Protein AF-A0A2S3U832-F1 (afdb_monomer_lite)

pLDDT: mean 76.64, std 7.92, range [56.62, 91.31]

Foldseek 3Di:
DVPDPDPLVVVLCVVQVVQVQQVNRVSVCVSDVLVVDPVNVVCVVVVVVVVVVVVVVCVVVVVADDQPDDDPSSPGPVVSRD

Sequence (82 aa):
MFTAKSKRYKAMRNLGLMPSIFNISEPIMFGLPVVLNPTLMVPFIVTPMVLEFITLLLNEVGVIGMIVAQVPWTTLRSLVAF

Radius of gyration: 15.47 Å; chains: 1; bounding box: 37×23×38 Å

Secondary structure (DSSP, 8-state):
-TT--SHHHHHHHHHHHHHHHTT--HHHHHHTTTTT-HHHHHHHHHHHHHHHHHHHHHHHTTSS----S---TTS-TTTTT-

Organism: NCBI:txid337330

InterPro domains:
  IPR003352 Phosphotransferase system, EIIC [PF02378] (1-48)
  IPR051088 Bacterial PTS System Sugar-Specific EIIC/EIIB [PTHR33989] (1-80)

Structure (mmCIF, N/CA/C/O backbone):
data_AF-A0A2S3U832-F1
#
_entry.id   AF-A0A2S3U832-F1
#
loop_
_atom_site.group_PDB
_atom_site.id
_atom_site.type_symbol
_atom_site.label_atom_id
_atom_site.label_alt_id
_atom_site.label_comp_id
_atom_site.label_asym_id
_atom_site.label_entity_id
_atom_site.label_seq_id
_atom_site.pdbx_PDB_ins_code
_atom_site.Cartn_x
_atom_site.Cartn_y
_atom_site.Cartn_z
_atom_site.occupancy
_atom_site.B_iso_or_equiv
_atom_site.auth_seq_id
_atom_site.auth_comp_id
_atom_site.auth_asym_id
_atom_site.auth_atom_id
_atom_site.pdbx_PDB_model_num
ATOM 1 N N . MET A 1 1 ? -10.688 2.869 3.191 1.00 56.62 1 MET A N 1
ATOM 2 C CA . MET A 1 1 ? -10.254 3.763 4.297 1.00 56.62 1 MET A CA 1
ATOM 3 C C . MET A 1 1 ? -10.764 5.200 4.133 1.00 56.62 1 MET A C 1
ATOM 5 O O . MET A 1 1 ? -11.223 5.770 5.114 1.00 56.62 1 MET A O 1
ATOM 9 N N . PHE A 1 2 ? -10.772 5.764 2.917 1.00 57.88 2 PHE A N 1
ATOM 10 C CA . PHE A 1 2 ? -11.354 7.090 2.631 1.00 57.88 2 PHE A CA 1
ATOM 11 C C . PHE A 1 2 ? -12.857 7.211 2.954 1.00 57.88 2 PHE A C 1
ATOM 13 O O . PHE A 1 2 ? -13.320 8.287 3.314 1.00 57.88 2 PHE A O 1
ATOM 20 N N . THR A 1 3 ? -13.591 6.095 2.934 1.00 66.69 3 THR A N 1
ATOM 21 C CA . THR A 1 3 ? -15.031 6.006 3.239 1.00 66.69 3 THR A CA 1
ATOM 22 C C . THR A 1 3 ? -15.344 5.420 4.625 1.00 66.69 3 THR A C 1
ATOM 24 O O . THR A 1 3 ? -16.499 5.130 4.935 1.00 66.69 3 THR A O 1
ATOM 27 N N . ALA A 1 4 ? -14.337 5.212 5.485 1.00 65.56 4 ALA A N 1
ATOM 28 C CA . ALA A 1 4 ? -14.550 4.544 6.768 1.00 65.56 4 ALA A CA 1
ATOM 29 C C . ALA A 1 4 ? -15.382 5.417 7.730 1.00 65.56 4 ALA A C 1
ATOM 31 O O . ALA A 1 4 ? -14.985 6.530 8.083 1.00 65.56 4 ALA A O 1
ATOM 32 N N . LYS A 1 5 ? -16.536 4.902 8.181 1.00 63.50 5 LYS A N 1
ATOM 33 C CA . LYS A 1 5 ? -17.438 5.604 9.117 1.00 63.50 5 LYS A CA 1
ATOM 34 C C . LYS A 1 5 ? -16.925 5.614 10.564 1.00 63.50 5 LYS A C 1
ATOM 36 O O . LYS A 1 5 ? -17.255 6.515 11.329 1.00 63.50 5 LYS A O 1
ATOM 41 N N . SER A 1 6 ? -16.098 4.646 10.946 1.00 76.44 6 SER A N 1
ATOM 42 C CA . SER A 1 6 ? -15.612 4.450 12.315 1.00 76.44 6 SER A CA 1
ATOM 43 C C . SER A 1 6 ? -14.477 5.414 12.691 1.00 76.44 6 SER A C 1
ATOM 45 O O . SER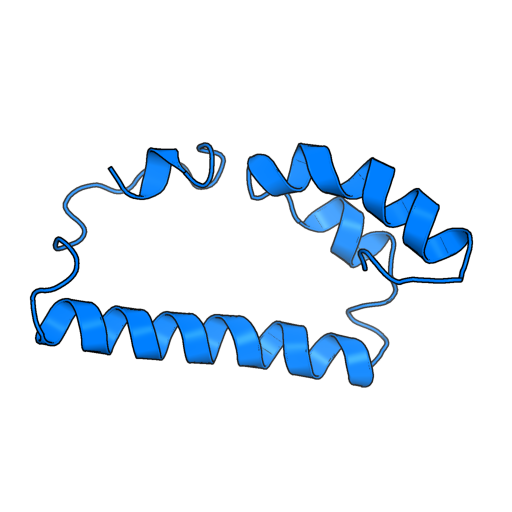 A 1 6 ? -13.497 5.580 11.959 1.00 76.44 6 SER A O 1
ATOM 47 N N . LYS A 1 7 ? -14.574 6.018 13.889 1.00 74.75 7 LYS A N 1
ATOM 48 C CA . LYS A 1 7 ? -13.566 6.956 14.430 1.00 74.75 7 LYS A CA 1
ATOM 49 C C . LYS A 1 7 ? -12.161 6.337 14.480 1.00 74.75 7 LYS A C 1
ATOM 51 O O . LYS A 1 7 ? -11.195 7.003 14.127 1.00 74.75 7 LYS A O 1
ATOM 56 N N . ARG A 1 8 ? -12.063 5.044 14.818 1.00 76.00 8 ARG A N 1
ATOM 57 C CA . ARG A 1 8 ? -10.801 4.283 14.865 1.00 76.00 8 ARG A CA 1
ATOM 58 C C . ARG A 1 8 ? -10.089 4.228 13.510 1.00 76.00 8 ARG A C 1
ATOM 60 O O . ARG A 1 8 ? -8.894 4.485 13.440 1.00 76.00 8 ARG A O 1
ATOM 67 N N . TYR A 1 9 ? -10.816 3.957 12.427 1.00 74.75 9 TYR A N 1
ATOM 68 C CA . TYR A 1 9 ? -10.226 3.881 11.087 1.00 74.75 9 TYR A CA 1
ATOM 69 C C . TYR A 1 9 ? -9.873 5.271 10.530 1.00 74.75 9 TYR A C 1
ATOM 71 O O . TYR A 1 9 ? -8.897 5.394 9.794 1.00 74.75 9 TYR A O 1
ATOM 79 N N . LYS A 1 10 ? -10.603 6.332 10.911 1.00 75.25 10 LYS A N 1
ATOM 80 C CA . LYS A 1 10 ? -10.242 7.724 10.571 1.00 75.25 10 LYS A CA 1
ATOM 81 C C . LYS A 1 10 ? -8.989 8.210 11.308 1.00 75.25 10 LYS A C 1
ATOM 83 O O . LYS A 1 10 ? -8.143 8.844 10.685 1.00 75.25 10 LYS A O 1
ATOM 88 N N . ALA A 1 11 ? -8.852 7.895 12.597 1.00 77.50 11 ALA A N 1
ATOM 89 C CA . ALA A 1 11 ? -7.648 8.210 13.368 1.00 77.50 11 ALA A CA 1
ATOM 90 C C . ALA A 1 11 ? -6.425 7.474 12.800 1.00 77.50 11 ALA A C 1
ATOM 92 O O . ALA A 1 11 ? -5.395 8.090 12.542 1.00 77.50 11 ALA A O 1
ATOM 93 N N . MET A 1 12 ? -6.586 6.183 12.493 1.00 77.25 12 MET A N 1
ATOM 94 C CA . MET A 1 12 ? -5.530 5.383 11.877 1.00 77.25 12 MET A CA 1
ATOM 95 C C . MET A 1 12 ? -5.100 5.912 10.509 1.00 77.25 12 MET A C 1
ATOM 97 O O . MET A 1 12 ? -3.920 5.907 10.186 1.00 77.25 12 MET A O 1
ATOM 101 N N . ARG A 1 13 ? -6.048 6.410 9.708 1.00 72.94 13 ARG A N 1
ATOM 102 C CA . ARG A 1 13 ? -5.752 7.024 8.409 1.00 72.94 13 ARG A CA 1
ATOM 103 C C . ARG A 1 13 ? -4.818 8.222 8.577 1.00 72.94 13 ARG A C 1
ATOM 105 O O . ARG A 1 13 ? -3.849 8.333 7.841 1.00 72.94 13 ARG A O 1
ATOM 112 N N . ASN A 1 14 ? -5.104 9.107 9.530 1.00 73.12 14 ASN A N 1
ATOM 113 C CA . ASN A 1 14 ? -4.280 10.296 9.748 1.00 73.12 14 ASN A CA 1
ATOM 114 C C . ASN A 1 14 ? -2.878 9.941 10.276 1.00 73.12 14 ASN A C 1
ATOM 116 O O . ASN A 1 14 ? -1.915 10.585 9.878 1.00 73.12 14 ASN A O 1
ATOM 120 N N . LEU A 1 15 ? -2.760 8.912 11.121 1.00 78.75 15 LEU A N 1
ATOM 121 C CA . LEU A 1 15 ? -1.471 8.449 11.653 1.00 78.75 15 LEU A CA 1
ATOM 122 C C . LEU A 1 15 ? -0.643 7.667 10.622 1.00 78.75 15 LEU A C 1
ATOM 124 O O . LEU A 1 15 ? 0.577 7.769 10.605 1.00 78.75 15 LEU A O 1
ATOM 128 N N . GLY A 1 16 ? -1.302 6.891 9.760 1.00 76.62 16 GLY A N 1
ATOM 129 C CA . GLY A 1 16 ? -0.649 6.016 8.791 1.00 76.62 16 GLY A CA 1
ATOM 130 C C . GLY A 1 16 ? -0.317 6.669 7.449 1.00 76.62 16 GLY A C 1
ATOM 131 O O . GLY A 1 16 ? 0.584 6.193 6.768 1.00 76.62 16 GLY A O 1
ATOM 132 N N . LEU A 1 17 ? -1.009 7.744 7.050 1.00 77.25 17 LEU A N 1
ATOM 133 C CA . LEU A 1 17 ? -0.845 8.341 5.715 1.00 77.25 17 LEU A CA 1
ATOM 134 C C . LEU A 1 17 ? 0.566 8.881 5.462 1.00 77.25 17 LEU A C 1
ATOM 136 O O . LEU A 1 17 ? 1.135 8.592 4.416 1.00 77.25 17 LEU A O 1
ATOM 140 N N . MET A 1 18 ? 1.133 9.632 6.409 1.00 79.12 18 MET A N 1
ATOM 141 C CA . MET A 1 18 ? 2.488 10.178 6.268 1.00 79.12 18 MET A CA 1
ATOM 142 C C . MET A 1 18 ? 3.584 9.104 6.200 1.00 79.12 18 MET A C 1
ATOM 144 O O . MET A 1 18 ? 4.350 9.121 5.241 1.00 79.12 18 MET A O 1
ATOM 148 N N . PRO A 1 19 ? 3.670 8.142 7.138 1.00 79.12 19 PRO A N 1
ATOM 149 C CA . PRO A 1 19 ? 4.690 7.094 7.064 1.00 79.12 19 PRO A CA 1
ATOM 150 C C . PRO A 1 19 ? 4.523 6.185 5.834 1.00 79.12 19 PRO A C 1
ATOM 152 O O . PRO A 1 19 ? 5.518 5.761 5.248 1.00 79.12 19 PRO A O 1
ATOM 155 N N . SER A 1 20 ? 3.290 5.973 5.357 1.00 79.12 20 SER A N 1
ATOM 156 C CA . SER A 1 20 ? 3.035 5.155 4.159 1.00 79.12 20 SER A CA 1
ATOM 157 C C . SER A 1 20 ? 3.650 5.728 2.880 1.00 79.12 20 SER A C 1
ATOM 159 O O . SER A 1 20 ? 3.964 4.969 1.967 1.00 79.12 20 SER A O 1
ATOM 161 N N . ILE A 1 21 ? 3.845 7.049 2.797 1.00 79.56 21 ILE A N 1
ATOM 162 C CA . ILE A 1 21 ? 4.483 7.703 1.641 1.00 79.56 21 ILE A CA 1
ATOM 163 C C . ILE A 1 21 ? 5.960 7.280 1.498 1.00 79.56 21 ILE A C 1
ATOM 165 O O . ILE A 1 21 ? 6.480 7.218 0.382 1.00 79.56 21 ILE A O 1
ATOM 169 N N . PHE A 1 22 ? 6.597 6.918 2.614 1.00 80.75 22 PHE A N 1
ATOM 170 C CA . PHE A 1 22 ? 7.970 6.412 2.698 1.00 80.75 22 PHE A CA 1
ATOM 171 C C . PHE A 1 22 ? 8.025 4.877 2.810 1.00 80.75 22 PHE A C 1
ATOM 173 O O . PHE A 1 22 ? 9.003 4.329 3.304 1.00 80.75 22 PHE A O 1
ATOM 180 N N . ASN A 1 23 ? 6.960 4.175 2.404 1.00 74.56 23 ASN A N 1
ATOM 181 C CA . ASN A 1 23 ? 6.797 2.718 2.536 1.00 74.56 23 ASN A CA 1
ATOM 182 C C . ASN A 1 23 ? 6.885 2.174 3.981 1.00 74.56 23 ASN A C 1
ATOM 184 O O . ASN A 1 23 ? 6.988 0.963 4.178 1.00 74.56 23 ASN A O 1
ATOM 188 N N . ILE A 1 24 ? 6.767 3.028 5.003 1.00 81.94 24 ILE A N 1
ATOM 189 C CA . ILE A 1 24 ? 6.725 2.608 6.410 1.00 81.94 24 ILE A CA 1
ATOM 190 C C . ILE A 1 24 ? 5.284 2.202 6.731 1.00 81.94 24 ILE A C 1
ATOM 192 O O . ILE A 1 24 ? 4.403 3.039 6.950 1.00 81.94 24 ILE A O 1
ATOM 196 N N . SER A 1 25 ? 5.027 0.898 6.705 1.00 77.62 25 SER A N 1
ATOM 197 C CA . SER A 1 25 ? 3.684 0.317 6.830 1.00 77.62 25 SER A CA 1
ATOM 198 C C . SER A 1 25 ? 3.380 -0.230 8.233 1.00 77.62 25 SER A C 1
ATOM 200 O O . SER A 1 25 ? 2.215 -0.523 8.529 1.00 77.62 25 SER A O 1
ATOM 202 N N . GLU A 1 26 ? 4.363 -0.272 9.145 1.00 75.56 26 GLU A N 1
ATOM 203 C CA . GLU A 1 26 ? 4.169 -0.718 10.534 1.00 75.56 26 GLU A CA 1
ATOM 204 C C . GLU A 1 26 ? 3.058 0.023 11.305 1.00 75.56 26 GLU A C 1
ATOM 206 O O . GLU A 1 26 ? 2.265 -0.649 11.971 1.00 75.56 26 GLU A O 1
ATOM 211 N N . PRO A 1 27 ? 2.893 1.361 11.215 1.00 73.12 27 PRO A N 1
ATOM 212 C CA . PRO A 1 27 ? 1.862 2.071 11.979 1.00 73.12 27 PRO A CA 1
ATOM 213 C C . PRO A 1 27 ? 0.440 1.611 11.639 1.00 73.12 27 PRO A C 1
ATOM 215 O O . PRO A 1 27 ? -0.438 1.589 12.501 1.00 73.12 27 PRO A O 1
ATOM 218 N N . ILE A 1 28 ? 0.213 1.204 10.388 1.00 77.38 28 ILE A N 1
ATOM 219 C CA . ILE A 1 28 ? -1.081 0.695 9.923 1.00 77.38 28 ILE A CA 1
ATOM 220 C C . ILE A 1 28 ? -1.244 -0.776 10.309 1.00 77.38 28 ILE A C 1
ATOM 222 O O . ILE A 1 28 ? -2.318 -1.161 10.781 1.00 77.38 28 ILE A O 1
ATOM 226 N N . MET A 1 29 ? -0.190 -1.582 10.139 1.00 73.38 29 MET A N 1
ATOM 227 C CA . MET A 1 29 ? -0.209 -3.014 10.450 1.00 73.38 29 MET A CA 1
ATOM 228 C C . MET A 1 29 ? -0.356 -3.319 11.941 1.00 73.38 29 MET A C 1
ATOM 230 O O . MET A 1 29 ? -0.983 -4.318 12.279 1.00 73.38 29 MET A O 1
ATOM 234 N N . PHE A 1 30 ? 0.191 -2.476 12.822 1.00 71.81 30 PHE A N 1
ATOM 235 C CA . PHE A 1 30 ? 0.028 -2.615 14.273 1.00 71.81 30 PHE A CA 1
ATOM 236 C C . PHE A 1 30 ? -1.188 -1.854 14.808 1.00 71.81 30 PHE A C 1
ATOM 238 O O . PHE A 1 30 ? -1.800 -2.258 15.797 1.00 71.81 30 PHE A O 1
ATOM 245 N N . GLY A 1 31 ? -1.572 -0.753 14.161 1.00 72.56 31 GLY A N 1
ATOM 246 C CA . GLY A 1 31 ? -2.713 0.049 14.589 1.00 72.56 31 GLY A CA 1
ATOM 247 C C . GLY A 1 31 ? -4.080 -0.569 14.256 1.00 72.56 31 GLY A C 1
ATOM 248 O O . GLY A 1 31 ? -5.072 -0.365 14.976 1.00 72.56 31 GLY A O 1
ATOM 249 N N . LEU A 1 32 ? -4.147 -1.358 13.186 1.00 75.38 32 LEU A N 1
ATOM 250 C CA . LEU A 1 32 ? -5.259 -2.259 12.893 1.00 75.38 32 LEU A CA 1
ATOM 251 C C . LEU A 1 32 ? -4.814 -3.690 13.198 1.00 75.38 32 LEU A C 1
ATOM 253 O O . LEU A 1 32 ? -3.667 -4.017 12.943 1.00 75.38 32 LEU A O 1
ATOM 257 N N . PRO A 1 33 ? -5.690 -4.576 13.694 1.00 74.00 33 PRO A N 1
ATOM 258 C CA . PRO A 1 33 ? -5.345 -5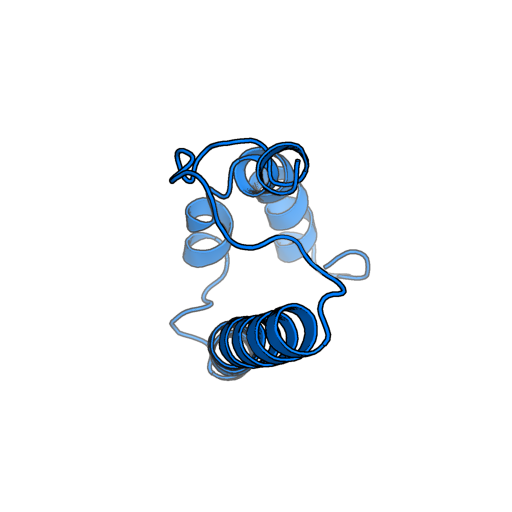.983 13.882 1.00 74.00 33 PRO A CA 1
ATOM 259 C C . PRO A 1 33 ? -5.299 -6.708 12.521 1.00 74.00 33 PRO A C 1
ATOM 261 O O . PRO A 1 33 ? -6.093 -7.612 12.284 1.00 74.00 33 PRO A O 1
ATOM 264 N N . VAL A 1 34 ? -4.426 -6.283 11.598 1.00 76.25 34 VAL A N 1
ATOM 265 C CA . VAL A 1 34 ? -4.330 -6.830 10.229 1.00 76.25 34 VAL A CA 1
ATOM 266 C C . VAL A 1 34 ? -3.906 -8.294 10.276 1.00 76.25 34 VAL A C 1
ATOM 268 O O . VAL A 1 34 ? -4.520 -9.127 9.621 1.00 76.25 34 VAL A O 1
ATOM 271 N N . VAL A 1 35 ? -2.919 -8.611 11.120 1.00 69.88 35 VAL A N 1
ATOM 272 C CA . VAL A 1 35 ? -2.383 -9.971 11.298 1.00 69.88 35 VAL A CA 1
ATOM 273 C C . VAL A 1 35 ? -3.394 -10.908 11.969 1.00 69.88 35 VAL A C 1
ATOM 275 O O . VAL A 1 35 ? -3.419 -12.099 11.691 1.00 69.88 35 VAL A O 1
ATOM 278 N N . LEU A 1 36 ? -4.255 -10.375 12.840 1.00 78.75 36 LEU A N 1
ATOM 279 C CA . LEU A 1 36 ? -5.218 -11.166 13.618 1.00 78.75 36 LEU A CA 1
ATOM 280 C C . LEU A 1 36 ? -6.612 -11.236 12.973 1.00 78.75 36 LEU A C 1
ATOM 282 O O . LEU A 1 36 ? -7.485 -11.932 13.485 1.00 78.75 36 LEU A O 1
ATOM 286 N N . ASN A 1 37 ? -6.853 -10.507 11.878 1.00 83.12 37 ASN A N 1
ATOM 287 C CA . ASN A 1 37 ? -8.144 -10.464 11.196 1.00 83.12 37 ASN A CA 1
ATOM 288 C C . ASN A 1 37 ? -8.021 -11.040 9.774 1.00 83.12 37 ASN A C 1
ATOM 290 O O . ASN A 1 37 ? -7.513 -10.347 8.888 1.00 83.12 37 ASN A O 1
ATOM 294 N N . PRO A 1 38 ? -8.552 -12.250 9.514 1.00 78.38 38 PRO A N 1
ATOM 295 C CA . PRO A 1 38 ? -8.484 -12.895 8.202 1.00 78.38 38 PRO A CA 1
ATOM 296 C C . PRO A 1 38 ? -9.016 -12.027 7.054 1.00 78.38 38 PRO A C 1
ATOM 298 O O . PRO A 1 38 ? -8.447 -12.025 5.965 1.00 78.38 38 PRO A O 1
ATOM 301 N N . THR A 1 39 ? -10.052 -11.220 7.301 1.00 84.25 39 THR A N 1
ATOM 302 C CA . THR A 1 39 ? -10.652 -10.323 6.299 1.00 84.25 39 THR A CA 1
ATOM 303 C C . THR A 1 39 ? -9.700 -9.208 5.858 1.00 84.25 39 THR A C 1
ATOM 305 O O . THR A 1 39 ? -9.812 -8.716 4.738 1.00 84.25 39 THR A O 1
ATOM 308 N N . LEU A 1 40 ? -8.765 -8.797 6.720 1.00 81.31 40 LEU A N 1
ATOM 309 C CA . LEU A 1 40 ? -7.718 -7.822 6.389 1.00 81.31 40 LEU A CA 1
ATOM 310 C C . LEU A 1 40 ? -6.425 -8.505 5.921 1.00 81.31 40 LEU A C 1
ATOM 312 O O . LEU A 1 40 ? -5.707 -7.946 5.096 1.00 81.31 40 LEU A O 1
ATOM 316 N N . MET A 1 41 ? -6.155 -9.719 6.401 1.00 83.44 41 MET A N 1
ATOM 317 C CA . MET A 1 41 ? -4.984 -10.514 6.035 1.00 83.44 41 MET A CA 1
ATOM 318 C C . MET A 1 41 ? -5.023 -10.981 4.574 1.00 83.44 41 MET A C 1
ATOM 320 O O . MET A 1 41 ? -4.030 -10.849 3.863 1.00 83.44 41 MET A O 1
ATOM 324 N N . VAL A 1 42 ? -6.170 -11.480 4.097 1.00 86.06 42 VAL A N 1
ATOM 325 C CA . VAL A 1 42 ? -6.326 -11.943 2.705 1.00 86.06 42 VAL A CA 1
ATOM 326 C C . VAL A 1 42 ? -5.968 -10.849 1.691 1.00 86.06 42 VAL A C 1
ATOM 328 O O . VAL A 1 42 ? -5.085 -11.088 0.866 1.00 86.06 42 VAL A O 1
ATOM 331 N N . PRO A 1 43 ? -6.559 -9.637 1.734 1.00 84.06 43 PRO A N 1
ATOM 332 C CA . PRO A 1 43 ? -6.178 -8.591 0.794 1.00 84.06 43 PRO A CA 1
ATOM 333 C C . PRO A 1 43 ? -4.727 -8.134 0.986 1.00 84.06 43 PRO A C 1
ATOM 335 O O . PRO A 1 43 ? -4.089 -7.784 -0.001 1.00 84.06 43 PRO A O 1
ATOM 338 N N . PHE A 1 44 ? -4.174 -8.174 2.203 1.00 84.62 44 PHE A N 1
ATOM 339 C CA . PHE A 1 44 ? -2.771 -7.818 2.442 1.00 84.62 44 PHE A CA 1
ATOM 340 C C . PHE A 1 44 ? -1.785 -8.758 1.731 1.00 84.62 44 PHE A C 1
ATOM 342 O O . PHE A 1 44 ? -0.746 -8.308 1.264 1.00 84.62 44 PHE A O 1
ATOM 349 N N . ILE A 1 45 ? -2.132 -10.039 1.603 1.00 86.44 45 ILE A N 1
ATOM 350 C CA . ILE A 1 45 ? -1.300 -11.061 0.956 1.00 86.44 45 ILE A CA 1
ATOM 351 C C . ILE A 1 45 ? -1.549 -11.114 -0.560 1.00 86.44 45 ILE A C 1
ATOM 353 O O . ILE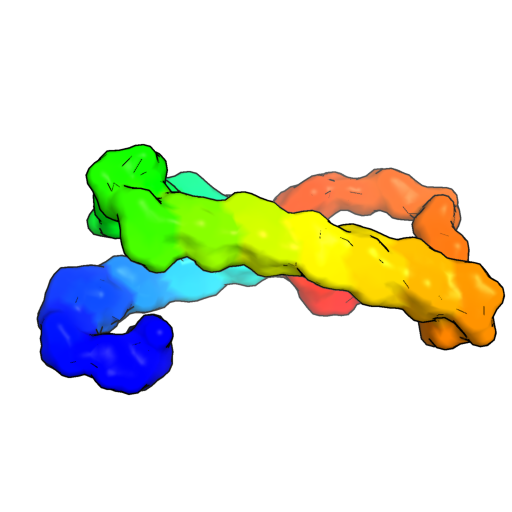 A 1 45 ? -0.612 -11.190 -1.350 1.00 86.44 45 ILE A O 1
ATOM 357 N N . VAL A 1 46 ? -2.811 -11.042 -0.990 1.00 88.88 46 VAL A N 1
ATOM 358 C CA . VAL A 1 46 ? -3.185 -11.172 -2.411 1.00 88.88 46 VAL A CA 1
ATOM 359 C C . VAL A 1 46 ? -2.789 -9.939 -3.226 1.00 88.88 46 VAL A C 1
ATOM 361 O O . VAL A 1 46 ? -2.339 -10.071 -4.360 1.00 88.88 46 VAL A O 1
ATOM 364 N N . THR A 1 47 ? -2.918 -8.738 -2.660 1.00 88.94 47 THR A N 1
ATOM 365 C CA . THR A 1 47 ? -2.604 -7.488 -3.374 1.00 88.94 47 THR A CA 1
ATOM 366 C C . THR A 1 47 ? -1.154 -7.420 -3.879 1.00 88.94 47 THR A C 1
ATOM 368 O O . THR A 1 47 ? -0.981 -7.145 -5.068 1.00 88.94 47 THR A O 1
ATOM 371 N N . PRO A 1 48 ? -0.108 -7.670 -3.059 1.00 87.25 48 PRO A N 1
ATOM 372 C CA . PRO A 1 48 ? 1.270 -7.657 -3.548 1.00 87.25 48 PRO A CA 1
ATOM 373 C C . PRO A 1 48 ? 1.537 -8.754 -4.583 1.00 87.25 48 PRO A C 1
ATOM 375 O O . PRO A 1 48 ? 2.196 -8.464 -5.574 1.00 87.25 48 PRO A O 1
ATOM 378 N N . MET A 1 49 ? 0.958 -9.953 -4.436 1.00 88.81 49 MET A N 1
ATOM 379 C CA .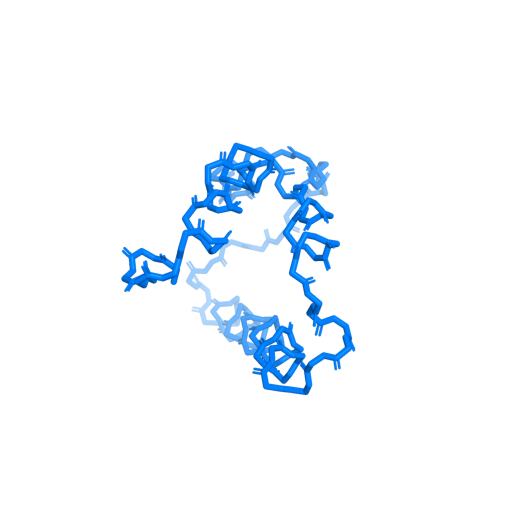 MET A 1 49 ? 1.097 -11.018 -5.443 1.00 88.81 49 MET A CA 1
ATOM 380 C C . MET A 1 49 ? 0.541 -10.608 -6.810 1.00 88.81 49 MET A C 1
ATOM 382 O O . MET A 1 49 ? 1.175 -10.826 -7.839 1.00 88.81 49 MET A O 1
ATOM 386 N N . VAL A 1 50 ? -0.639 -9.982 -6.833 1.00 91.31 50 VAL A N 1
ATOM 387 C CA . VAL A 1 50 ? -1.246 -9.501 -8.082 1.00 91.31 50 VAL A CA 1
ATOM 388 C C . VAL A 1 50 ? -0.428 -8.353 -8.680 1.00 91.31 50 VAL A C 1
ATOM 390 O O . VAL A 1 50 ? -0.225 -8.315 -9.891 1.00 91.31 50 VAL A O 1
ATOM 393 N N . LEU A 1 51 ? 0.068 -7.431 -7.850 1.00 87.62 51 LEU A N 1
ATOM 394 C CA . LEU A 1 51 ? 0.922 -6.328 -8.302 1.00 87.62 51 LEU A CA 1
ATOM 395 C C . LEU A 1 51 ? 2.234 -6.827 -8.911 1.00 87.62 51 LEU A C 1
ATOM 397 O O . LEU A 1 51 ? 2.639 -6.326 -9.959 1.00 87.62 51 LEU A O 1
ATOM 401 N N . GLU A 1 52 ? 2.883 -7.804 -8.284 1.00 87.06 52 GLU A N 1
ATOM 402 C CA . GLU A 1 52 ? 4.1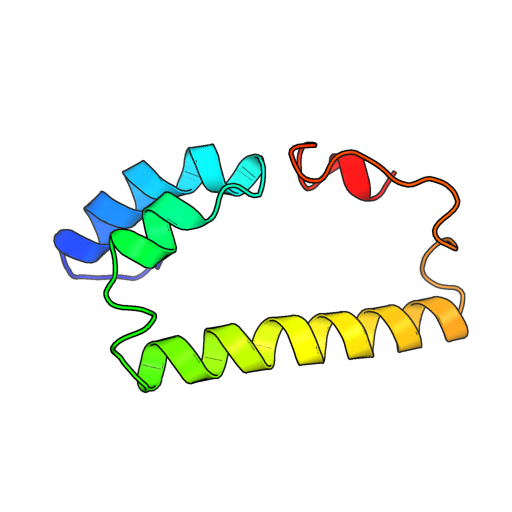08 -8.420 -8.795 1.00 87.06 52 GLU A CA 1
ATOM 403 C C . GLU A 1 52 ? 3.849 -9.113 -10.135 1.00 87.06 52 GLU A C 1
ATOM 405 O O . GLU A 1 52 ? 4.557 -8.857 -11.106 1.00 87.06 52 GLU A O 1
ATOM 410 N N . PHE A 1 53 ? 2.764 -9.884 -10.232 1.00 89.94 53 PHE A N 1
ATOM 411 C CA . PHE A 1 53 ? 2.366 -10.535 -11.477 1.00 89.94 53 PHE A CA 1
ATOM 412 C C . PHE A 1 53 ? 2.123 -9.535 -12.618 1.00 89.94 53 PHE A C 1
ATOM 414 O O . PHE A 1 53 ? 2.636 -9.709 -13.723 1.00 89.94 53 PHE A O 1
ATOM 421 N N . ILE A 1 54 ? 1.390 -8.449 -12.352 1.00 88.56 54 ILE A N 1
ATOM 422 C CA . ILE A 1 54 ? 1.150 -7.386 -13.340 1.00 88.56 54 ILE A CA 1
ATOM 423 C C . ILE A 1 54 ? 2.462 -6.698 -13.729 1.00 88.56 54 ILE A C 1
ATOM 425 O O . ILE A 1 54 ? 2.667 -6.398 -14.902 1.00 88.56 54 ILE A O 1
ATOM 429 N N . THR A 1 55 ? 3.354 -6.459 -12.768 1.00 85.38 55 THR A N 1
ATOM 430 C CA . THR A 1 55 ? 4.657 -5.829 -13.024 1.00 85.38 55 THR A CA 1
ATOM 431 C C . THR A 1 55 ? 5.508 -6.705 -13.940 1.00 85.38 55 THR A C 1
ATOM 433 O O . THR A 1 55 ? 6.069 -6.201 -14.908 1.00 85.38 55 THR A O 1
ATOM 436 N N . LEU A 1 56 ? 5.552 -8.017 -13.699 1.00 85.56 56 LEU A N 1
ATOM 437 C CA . LEU A 1 56 ? 6.257 -8.958 -14.572 1.00 85.56 56 LEU A CA 1
ATOM 438 C C . LEU A 1 56 ? 5.674 -8.955 -15.990 1.00 85.56 56 LEU A C 1
ATOM 440 O O . LEU A 1 56 ? 6.427 -8.841 -16.953 1.00 85.56 56 LEU A O 1
ATOM 444 N N . LEU A 1 57 ? 4.345 -8.977 -16.129 1.00 86.69 57 LEU A N 1
ATOM 445 C CA . LEU A 1 57 ? 3.698 -8.885 -17.441 1.00 86.69 57 LEU A CA 1
ATOM 446 C C . LEU A 1 57 ? 4.006 -7.566 -18.161 1.00 86.69 57 LEU A C 1
ATOM 448 O O . LEU A 1 57 ? 4.286 -7.566 -19.354 1.00 86.69 57 LEU A O 1
ATOM 452 N N . LEU A 1 58 ? 3.968 -6.435 -17.457 1.00 85.75 58 LEU A N 1
ATOM 453 C CA . LEU A 1 58 ? 4.266 -5.127 -18.046 1.00 85.75 58 LEU A CA 1
ATOM 454 C C . LEU A 1 58 ? 5.739 -4.992 -18.452 1.00 85.75 58 LEU A C 1
ATOM 456 O O . LEU A 1 58 ? 6.029 -4.278 -19.413 1.00 85.75 58 LEU A O 1
ATOM 460 N N . ASN A 1 59 ? 6.648 -5.656 -17.732 1.00 83.06 59 ASN A N 1
ATOM 461 C CA . ASN A 1 59 ? 8.071 -5.716 -18.066 1.00 83.06 59 ASN A CA 1
ATOM 462 C C . ASN A 1 59 ? 8.286 -6.518 -19.360 1.00 83.06 59 ASN A C 1
ATOM 464 O O . ASN A 1 59 ? 8.899 -6.013 -20.295 1.00 83.06 59 ASN A O 1
ATOM 468 N N . GLU A 1 60 ? 7.672 -7.701 -19.470 1.00 82.19 60 GLU A N 1
ATOM 469 C CA . GLU A 1 60 ? 7.714 -8.544 -20.679 1.00 82.19 60 GLU A CA 1
ATOM 470 C C . GLU A 1 60 ? 7.127 -7.837 -21.917 1.00 82.19 60 GLU A C 1
ATOM 472 O O . GLU A 1 60 ? 7.655 -7.953 -23.020 1.00 82.19 60 GLU A O 1
ATOM 477 N N . VAL A 1 61 ? 6.054 -7.053 -21.745 1.00 84.19 61 VAL A N 1
ATOM 478 C CA . VAL A 1 61 ? 5.425 -6.272 -22.833 1.00 84.19 61 VAL A CA 1
ATOM 479 C C . VAL A 1 61 ? 6.213 -4.983 -23.153 1.00 84.19 61 VAL A C 1
ATOM 481 O O . VAL A 1 61 ? 5.898 -4.286 -24.117 1.00 84.19 61 VAL A O 1
ATOM 484 N N . GLY A 1 62 ? 7.256 -4.655 -22.381 1.00 78.44 62 GLY A N 1
ATOM 485 C CA . GLY A 1 62 ? 8.109 -3.483 -22.603 1.00 78.44 62 GLY A CA 1
ATOM 486 C C . GLY A 1 62 ? 7.454 -2.145 -22.243 1.00 78.44 62 GLY A C 1
ATOM 487 O O . GLY A 1 62 ? 7.884 -1.098 -22.723 1.00 78.44 62 GLY A O 1
ATOM 488 N N . VAL A 1 63 ? 6.401 -2.163 -21.417 1.00 77.81 63 VAL A N 1
ATOM 489 C CA . VAL A 1 63 ? 5.678 -0.954 -20.977 1.00 77.81 63 VAL A CA 1
ATOM 490 C C . VAL A 1 63 ? 6.406 -0.252 -19.831 1.00 77.81 63 VAL A C 1
ATOM 492 O O . VAL A 1 63 ? 6.336 0.970 -19.710 1.00 77.81 63 VAL A O 1
ATOM 495 N N . ILE A 1 64 ? 7.101 -1.015 -18.985 1.00 79.56 64 ILE A N 1
ATOM 496 C CA . ILE A 1 64 ? 7.889 -0.495 -17.863 1.00 79.56 64 ILE A CA 1
ATOM 497 C C . ILE A 1 64 ? 9.376 -0.794 -18.068 1.00 79.56 64 ILE A C 1
ATOM 499 O O . ILE A 1 64 ? 9.739 -1.832 -18.616 1.00 79.56 64 ILE A O 1
ATOM 503 N N . GLY A 1 65 ? 10.236 0.131 -17.635 1.00 68.94 65 GLY A N 1
ATOM 504 C CA . GLY A 1 65 ? 11.686 -0.022 -17.730 1.00 68.94 65 GLY A CA 1
ATOM 505 C C . GLY A 1 65 ? 12.205 -1.156 -16.847 1.00 68.94 65 GLY A C 1
ATOM 506 O O . GLY A 1 65 ? 11.709 -1.384 -15.742 1.00 68.94 65 GLY A O 1
ATOM 507 N N . MET A 1 66 ? 13.228 -1.859 -17.334 1.00 64.62 66 MET A N 1
ATOM 508 C CA . MET A 1 66 ? 13.920 -2.892 -16.568 1.00 64.62 66 MET A CA 1
ATOM 509 C C . MET A 1 66 ? 14.549 -2.264 -15.313 1.00 64.62 66 MET A C 1
ATOM 511 O O . MET A 1 66 ? 15.068 -1.149 -15.365 1.00 64.62 66 MET A O 1
ATOM 515 N N . ILE A 1 67 ? 14.500 -2.960 -14.176 1.00 67.31 67 ILE A N 1
ATOM 516 C CA . ILE A 1 67 ? 15.041 -2.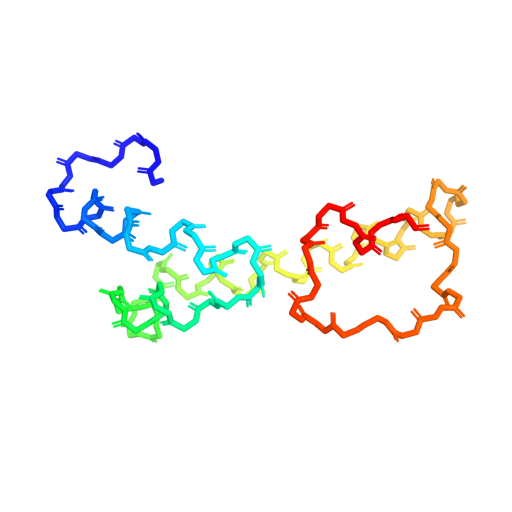450 -12.909 1.00 67.31 67 ILE A CA 1
ATOM 517 C C . ILE A 1 67 ? 16.568 -2.332 -13.039 1.00 67.31 67 ILE A C 1
ATOM 519 O O . ILE A 1 67 ? 17.280 -3.330 -12.965 1.00 67.31 67 ILE A O 1
ATOM 523 N N . VAL A 1 68 ? 17.069 -1.112 -13.247 1.00 66.44 68 VAL A N 1
ATOM 524 C CA . VAL A 1 68 ? 18.497 -0.825 -13.493 1.00 66.44 68 VAL A CA 1
ATOM 525 C C . VAL A 1 68 ? 19.293 -0.503 -12.224 1.00 66.44 68 VAL A C 1
ATOM 527 O O . VAL A 1 68 ? 20.519 -0.595 -12.237 1.00 66.44 68 VAL A O 1
ATOM 530 N N . ALA A 1 69 ? 18.628 -0.156 -11.116 1.00 67.31 69 ALA A N 1
ATOM 531 C CA . ALA A 1 69 ? 19.277 0.178 -9.848 1.00 67.31 69 ALA A CA 1
ATOM 532 C C . ALA A 1 69 ? 18.410 -0.205 -8.638 1.00 67.31 69 ALA A C 1
ATOM 534 O O . ALA A 1 69 ? 17.189 -0.061 -8.656 1.00 67.31 69 ALA A O 1
ATOM 535 N N . GLN A 1 70 ? 19.051 -0.677 -7.565 1.00 69.38 70 GLN A N 1
ATOM 536 C CA . GLN A 1 70 ? 18.397 -0.937 -6.280 1.00 69.38 70 GLN A CA 1
ATOM 537 C C . GLN A 1 70 ? 18.315 0.367 -5.481 1.00 69.38 70 GLN A C 1
ATOM 539 O O . GLN A 1 70 ? 19.318 0.866 -4.973 1.00 69.38 70 GLN A O 1
ATOM 544 N N . VAL A 1 71 ? 17.113 0.925 -5.385 1.00 75.69 71 VAL A N 1
ATOM 545 C CA . VAL A 1 71 ? 16.836 2.149 -4.627 1.00 75.69 71 VAL A CA 1
ATOM 546 C C . VAL A 1 71 ? 16.464 1.779 -3.181 1.00 75.69 71 VAL A C 1
ATOM 548 O O . VAL A 1 71 ? 15.757 0.788 -2.979 1.00 75.69 71 VAL A O 1
ATOM 551 N N . PRO A 1 72 ? 16.886 2.546 -2.152 1.00 76.38 72 PRO A N 1
ATOM 552 C CA . PRO A 1 72 ? 16.437 2.327 -0.779 1.00 76.38 72 PRO A CA 1
ATOM 553 C C . PRO A 1 72 ? 14.909 2.287 -0.677 1.00 76.38 72 PRO A C 1
ATOM 555 O O . PRO A 1 72 ? 14.225 3.175 -1.188 1.00 76.38 72 PRO A O 1
ATOM 558 N N . TRP A 1 73 ? 14.370 1.290 0.028 1.00 70.56 73 TRP A N 1
ATOM 559 C CA . TRP A 1 73 ? 12.925 1.047 0.139 1.00 70.56 73 TRP A CA 1
ATOM 560 C C . TRP A 1 73 ? 12.155 2.176 0.846 1.00 70.56 73 TRP A C 1
ATOM 562 O O . TRP A 1 73 ? 10.947 2.300 0.668 1.00 70.56 73 TRP A O 1
ATOM 572 N N . THR A 1 74 ? 12.846 3.041 1.593 1.00 69.69 74 THR A N 1
ATOM 573 C CA . THR A 1 74 ? 12.284 4.246 2.226 1.00 69.69 74 THR A CA 1
ATOM 574 C C . THR A 1 74 ? 12.122 5.428 1.269 1.00 69.69 74 THR A C 1
ATOM 576 O O . THR A 1 74 ? 11.577 6.464 1.651 1.00 69.69 74 THR A O 1
ATOM 579 N N . THR A 1 75 ? 12.589 5.303 0.026 1.00 75.38 75 THR A N 1
ATOM 580 C CA . THR A 1 75 ? 12.438 6.347 -0.989 1.00 75.38 75 THR A CA 1
ATOM 581 C C . THR A 1 75 ? 10.961 6.579 -1.285 1.00 75.38 75 THR A C 1
ATOM 583 O O . THR A 1 75 ? 10.164 5.639 -1.342 1.00 75.38 75 THR A O 1
ATOM 586 N N . LEU A 1 76 ? 10.604 7.851 -1.480 1.00 71.06 76 LEU A N 1
ATOM 587 C CA . LEU A 1 76 ? 9.264 8.277 -1.876 1.00 71.06 76 LEU A CA 1
ATOM 588 C C . LEU A 1 76 ? 8.717 7.371 -2.981 1.00 71.06 76 LEU A C 1
ATOM 590 O O . LEU A 1 76 ? 9.326 7.255 -4.045 1.00 71.06 76 LEU A O 1
ATOM 594 N N . ARG A 1 77 ? 7.544 6.771 -2.747 1.00 68.06 77 ARG A N 1
ATOM 595 C CA . ARG A 1 77 ? 6.910 5.803 -3.662 1.00 68.06 77 ARG A CA 1
ATOM 596 C C . ARG A 1 77 ? 6.833 6.286 -5.120 1.00 68.06 77 ARG A C 1
ATOM 598 O O . ARG A 1 77 ? 6.895 5.463 -6.024 1.00 68.06 77 ARG A O 1
ATOM 605 N N . SER A 1 78 ? 6.704 7.593 -5.349 1.00 68.19 78 SER A N 1
ATOM 606 C CA . SER A 1 78 ? 6.659 8.199 -6.685 1.00 68.19 78 SER A CA 1
ATOM 607 C C . SER A 1 78 ? 8.022 8.333 -7.366 1.00 68.19 78 SER A C 1
ATOM 609 O O . SER A 1 78 ? 8.068 8.333 -8.586 1.00 68.19 78 SER A O 1
ATOM 611 N N . LEU A 1 79 ? 9.112 8.466 -6.605 1.00 66.56 79 LEU A N 1
ATOM 612 C CA . LEU A 1 79 ? 10.470 8.625 -7.140 1.00 66.56 79 LEU A CA 1
ATOM 613 C C . LEU A 1 79 ? 11.150 7.284 -7.424 1.00 66.56 79 LEU A C 1
ATOM 615 O O . LEU A 1 79 ? 12.075 7.246 -8.212 1.00 66.56 79 LEU A O 1
ATOM 619 N N . VAL A 1 80 ? 10.680 6.188 -6.819 1.00 66.00 80 VAL A N 1
ATOM 620 C CA . VAL A 1 80 ? 11.195 4.829 -7.086 1.00 66.00 80 VAL A CA 1
ATOM 621 C C . VAL A 1 80 ? 10.918 4.370 -8.529 1.00 66.00 80 VAL A C 1
ATOM 623 O O . VAL A 1 80 ? 11.574 3.456 -9.012 1.00 66.00 80 VAL A O 1
ATOM 626 N N . ALA A 1 81 ? 9.937 4.971 -9.208 1.00 63.53 81 ALA A N 1
ATOM 627 C CA . ALA A 1 81 ? 9.529 4.594 -10.562 1.00 63.53 81 ALA A CA 1
ATOM 628 C C . ALA A 1 81 ? 10.272 5.342 -11.690 1.00 63.53 81 ALA A C 1
ATOM 630 O O . ALA A 1 81 ? 10.075 4.984 -12.851 1.00 63.53 81 ALA A O 1
ATOM 631 N N . PHE A 1 82 ? 11.063 6.371 -11.364 1.00 59.81 82 PHE A N 1
ATOM 632 C CA . PHE A 1 82 ? 11.860 7.166 -12.308 1.00 59.81 82 PHE A CA 1
ATOM 633 C C . PHE A 1 82 ? 13.343 6.832 -12.162 1.00 59.81 82 PHE A C 1
ATOM 635 O O . PHE A 1 82 ? 14.038 6.849 -13.200 1.00 59.81 82 PHE A O 1
#